Protein 5XHZ (pdb70)

Nearest PDB structures (foldseek):
  5xhz-assembly2_B  TM=9.930E-01  e=1.375E-09  Mus musculus
  1wi7-assembly1_A  TM=8.945E-01  e=1.575E-08  Mus musculus
  3u23-assembly1_A  TM=9.443E-01  e=8.000E-08  Homo sapiens
  4x1v-assembly1_A  TM=9.345E-01  e=2.707E-07  Homo sapiens
  5sxp-assembly2_D  TM=8.792E-01  e=1.178E-05  Homo sapiens

Secondary structure (DSSP, 8-state):
----EEEB-S-B--SSTTBPPB-TT-EEEEEEEEETTEEEEEETTEEEEEEGGGBPP---/---EEEB-S-B--SSTTB--B-TT-EEEEEEEEETTEEEEEETTEEEEEEGGGBPPPP-/---PPP-----/-PPPPP-----

InterPro domains:
  IPR001452 SH3 domain [PF14604] (8-53)
  IPR001452 SH3 domain [PF14604] (106-153)
  IPR001452 SH3 domain [PF14604] (318-368)
  IPR001452 SH3 domain [PR00452] (2-12)
  IPR001452 SH3 domain [PR00452] (328-343)
  IPR001452 SH3 domain [PR00452] (347-356)
  IPR001452 SH3 domain [PR00452] (358-370)
  IPR001452 SH3 domain [PS50002] (1-58)
  IPR001452 SH3 domain [PS50002] (98-157)
  IPR001452 SH3 domain [PS50002] (311-372)
  IPR001452 SH3 domain [SM00326] (2-57)
  IPR001452 SH3 domain [SM00326] (101-156)
  IPR001452 SH3 domain [SM00326] (314-371)
  IPR035770 SH3 domain-containing kinase-binding protein 1, first SH3 domain [cd12052] (3-55)
  IPR035771 SH3 domain-containing kinase-binding protein 1, second SH3 domain [cd12055] (102-154)
  IPR035772 SH3 domain-containing kinase-binding protein 1, third SH3 domain [cd12057] (315-370)
  IPR036028 SH3-like domain superfamily [SSF50044] (4-62)
  IPR036028 SH3-like domain superfamily [SSF50044] (101-161)
  IPR036028 SH3-like domain superfamily [SSF50044] (313-393)
  IPR050384 Endophilin/SH3RF [PTHR14167] (91-369)

Sequence (141 aa):
RRRRRRCQQVAFSSYLPQNDDELELKVGDIIEVVGEVEEGWWEGVLNGKTGMFPSNFIKELSGRRRRCQVAFSSYLPQNDDELELKVGDIIEEVVGEEVVEEEEGWWEEGVLNGKTGMMFPSNFIKELSSGGRPVPMMKRHIFRRPVPMMKRHIIFR

Radius of gyration: 16.63 Å; Cα contacts (8 Å, |Δi|>4): 311; chains: 4; bounding box: 50×34×41 Å

B-factor: mean 18.83, std 8.08, range [9.92, 52.95]

Organism: Mus musculus (NCBI:txid10090)

GO terms:
  GO:0030139 endocytic vesicle (C, IDA)
  GO:0005515 protein binding (F, IPI)
  GO:0005911 cell-cell junction (C, IDA)

Foldseek 3Di:
DDFDKFFFCDFDDDPDPQADTHDGGFIWGWDAADDQQKTWTAGPRHIGIDGPVRTDDDDD/DWDKFFFQDFDDDDDPQADTDDHGFIWTWPAADDQQWTWTAGPHHIGIDGPVRTDDDDD/DDDDDDDDDDD/DDDDDDDDDDD

Solvent-accessible surface area: 9013 Å² total; per-residue (Å²): 160,235,110,144,168,24,71,1,28,56,11,0,14,38,117,74,149,46,4,4,32,1,92,68,34,27,82,0,56,18,74,17,120,21,29,81,11,4,73,19,0,50,12,138,73,126,75,4,3,0,0,23,66,0,29,113,136,175,96,141,153,122,138,173,22,70,2,36,79,61,10,118,57,134,63,32,3,7,5,97,1,64,107,36,29,74,0,62,19,71,17,116,20,29,127,8,4,72,16,0,47,15,135,66,86,21,1,2,0,0,23,59,0,25,97,160,131,122,125,78,29,116,27,91,105,48,140,84,150,179,179,35,118,39,82,105,48,141,83,81,112

Structure (mmCIF, N/CA/C/O backbone):
data_5XHZ
#
_entry.id   5XHZ
#
_cell.length_a   66.162
_cell.length_b   66.162
_cell.length_c   34.935
_cell.angle_alpha   90.000
_cell.angle_beta   90.000
_cell.angle_gamma   90.000
#
_symmetry.space_group_name_H-M   'P 43'
#
loop_
_entity.id
_entity.type
_entity.pdbx_description
1 polymer 'SH3 domain-containing kinase-binding protein 1'
2 polymer 'Arf-GAP with Rho-GAP domain, ANK repeat and PH domain-containing protein 1'
3 non-polymer 'ACETATE ION'
4 water water
#
loop_
_atom_site.group_PDB
_atom_site.id
_atom_site.type_symbol
_atom_site.label_atom_id
_atom_site.label_alt_id
_atom_site.label_comp_id
_atom_site.label_asym_id
_atom_site.label_entity_id
_atom_site.label_seq_id
_atom_site.pdbx_PDB_ins_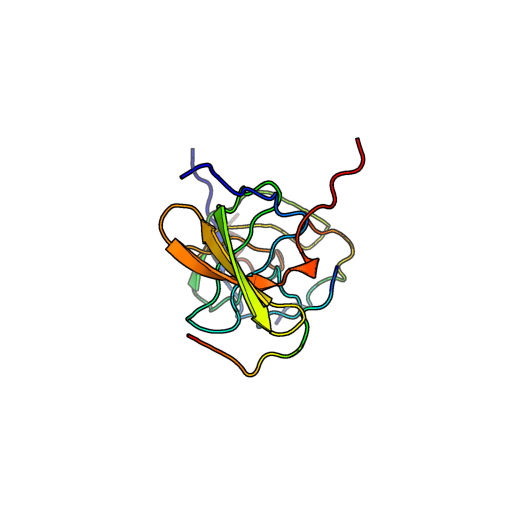code
_atom_site.Cartn_x
_atom_site.Cartn_y
_atom_site.Cartn_z
_atom_site.occupancy
_atom_site.B_iso_or_equiv
_atom_site.auth_seq_id
_atom_site.auth_comp_id
_atom_site.auth_asym_id
_atom_site.auth_atom_id
_atom_site.pdbx_PDB_model_num
ATOM 1 N N . ARG A 1 7 ? -5.443 7.062 25.501 1.00 51.56 108 ARG A N 1
ATOM 2 C CA . ARG A 1 7 ? -6.012 6.961 24.162 1.00 48.98 108 ARG A CA 1
ATOM 3 C C . ARG A 1 7 ? -6.465 8.327 23.648 1.00 44.92 108 ARG A C 1
ATOM 4 O O . ARG A 1 7 ? -7.541 8.808 23.998 1.00 44.50 108 ARG A O 1
ATOM 6 N N . ARG A 1 8 ? -5.633 8.949 22.819 1.00 42.55 109 ARG A N 1
ATOM 7 C CA . ARG A 1 8 ? -5.956 10.242 22.238 1.00 31.26 109 ARG A CA 1
ATOM 8 C C . ARG A 1 8 ? -6.718 10.065 20.929 1.00 32.54 109 ARG A C 1
ATOM 9 O O . ARG A 1 8 ? -6.672 9.013 20.287 1.00 28.14 109 ARG A O 1
ATOM 17 N N . ARG A 1 9 ? -7.427 11.120 20.540 1.00 22.88 110 ARG A N 1
ATOM 18 C CA . ARG A 1 9 ? -8.328 11.044 19.403 0.75 18.34 110 ARG A CA 1
ATOM 19 C C . ARG A 1 9 ? -7.569 11.090 18.085 1.00 17.01 110 ARG A C 1
ATOM 20 O O . ARG A 1 9 ? -6.463 11.627 17.991 1.00 19.74 110 ARG A O 1
ATOM 24 N N . ARG A 1 10 ? -8.178 10.508 17.056 1.00 16.09 111 ARG A N 1
ATOM 25 C CA A ARG A 1 10 ? -7.733 10.658 15.671 0.45 14.40 111 ARG A CA 1
ATOM 26 C CA B ARG A 1 10 ? -7.729 10.689 15.680 0.55 14.34 111 ARG A CA 1
ATOM 27 C C . ARG A 1 10 ? -8.946 11.135 14.879 1.00 12.74 111 ARG A C 1
ATOM 28 O O . ARG A 1 10 ? -9.822 10.332 14.553 1.00 14.41 111 ARG A O 1
ATOM 43 N N . ARG A 1 11 ? -9.008 12.423 14.580 1.00 13.00 112 ARG A N 1
ATOM 44 C CA . ARG A 1 11 ? -10.160 13.026 13.919 1.00 11.50 112 ARG A CA 1
ATOM 45 C C . ARG A 1 11 ? -9.798 13.454 12.502 1.00 12.49 112 ARG A C 1
ATOM 46 O O . ARG A 1 11 ? -8.652 13.813 12.217 1.00 13.21 112 ARG A O 1
ATOM 54 N N . CYS A 1 12 ? -10.790 13.437 11.606 1.00 12.52 113 CYS A N 1
ATOM 55 C CA . CYS A 1 12 ? -10.635 14.026 10.279 1.00 12.05 113 CYS A CA 1
ATOM 56 C C . CYS A 1 12 ? -11.952 14.676 9.877 1.00 12.03 113 CYS A C 1
ATOM 57 O O . CYS A 1 12 ? -12.994 14.417 10.484 1.00 12.60 113 CYS A O 1
ATOM 60 N N . GLN A 1 13 ? -11.907 15.505 8.835 1.00 11.84 114 GLN A N 1
ATOM 61 C CA A GLN A 1 13 ? -13.054 16.298 8.410 0.60 13.26 114 GLN A CA 1
ATOM 62 C CA B GLN A 1 13 ? -13.059 16.292 8.413 0.40 13.27 114 GLN A CA 1
ATOM 63 C C . GLN A 1 13 ? -13.513 15.874 7.022 1.00 11.18 114 GLN A C 1
ATOM 64 O O . GLN A 1 13 ? -12.695 15.718 6.116 1.00 12.67 114 GLN A O 1
ATOM 75 N N . VAL A 1 14 ? -14.831 15.721 6.862 1.00 11.87 115 VAL A N 1
ATOM 76 C CA . VAL A 1 14 ? -15.424 15.376 5.576 1.00 12.70 115 VAL A CA 1
ATOM 77 C C . VAL A 1 14 ? -15.393 16.584 4.646 1.00 10.48 115 VAL A C 1
ATOM 78 O O . VAL A 1 14 ? -15.851 17.678 5.013 1.00 12.75 115 VAL A O 1
ATOM 82 N N . ALA A 1 15 ? -14.890 16.380 3.427 1.00 11.47 116 ALA A N 1
ATOM 83 C CA . ALA A 1 15 ? -14.864 17.415 2.398 1.00 12.09 116 ALA A CA 1
ATOM 84 C C . ALA A 1 15 ? -16.050 17.353 1.442 1.00 13.16 116 ALA A C 1
ATOM 85 O O . ALA A 1 15 ? -16.447 18.391 0.905 1.00 14.77 116 ALA A O 1
ATOM 87 N N . PHE A 1 16 ? -16.615 16.172 1.202 1.00 11.99 117 PHE A N 1
ATOM 88 C CA . PHE A 1 16 ? -17.707 15.979 0.249 1.00 12.34 117 PHE A CA 1
ATOM 89 C C . PHE A 1 16 ? -18.733 15.040 0.861 1.00 12.25 117 PHE A C 1
ATOM 90 O O . PHE A 1 16 ? -18.367 14.077 1.541 1.00 12.08 117 PHE A O 1
ATOM 98 N N . SER A 1 17 ? -20.016 15.310 0.605 1.00 12.11 118 SER A N 1
ATOM 99 C CA A SER A 1 17 ? -21.056 14.448 1.144 0.51 11.28 118 SER A CA 1
ATOM 100 C CA B SER A 1 17 ? -21.082 14.460 1.120 0.49 11.27 118 SER A CA 1
ATOM 101 C C . SER A 1 17 ? -21.109 13.117 0.394 1.00 10.92 118 SER A C 1
ATOM 102 O O . SER A 1 17 ? -20.644 12.977 -0.743 1.00 12.50 118 SER A O 1
ATOM 107 N N . TYR A 1 18 ? -21.680 12.121 1.063 1.00 10.94 119 TYR A N 1
ATOM 108 C CA . TYR A 1 18 ? -21.728 10.773 0.518 1.00 11.62 119 TYR A CA 1
ATOM 109 C C . TYR A 1 18 ? -22.866 10.025 1.188 1.00 12.36 119 TYR A C 1
ATOM 110 O O . TYR A 1 18 ? -22.968 10.011 2.421 1.00 13.01 119 TYR A O 1
ATOM 119 N N . LEU A 1 19 ? -23.707 9.389 0.377 1.00 10.92 120 LEU A N 1
ATOM 120 C CA . LEU A 1 19 ? -24.765 8.542 0.906 1.00 11.12 120 LEU A CA 1
ATOM 121 C C . LEU A 1 19 ? -24.383 7.075 0.743 1.00 10.61 120 LEU A C 1
ATOM 122 O O . LEU A 1 19 ? -23.770 6.699 -0.262 1.00 12.49 120 LEU A O 1
ATOM 127 N N . PRO A 1 20 ? -24.723 6.242 1.720 1.00 10.62 121 PRO A N 1
ATOM 128 C CA . PRO A 1 20 ? -24.222 4.859 1.720 1.00 12.62 121 PRO A CA 1
ATOM 129 C C . PRO A 1 20 ? -24.713 4.044 0.530 1.00 14.29 121 PRO A C 1
ATOM 130 O O . PRO A 1 20 ? -25.856 4.174 0.088 1.00 14.75 121 PRO A O 1
ATOM 134 N N . GLN A 1 21 ? -23.826 3.185 0.017 1.00 14.64 122 GLN A N 1
ATOM 135 C CA . GLN A 1 21 ? -24.158 2.216 -1.022 1.00 19.18 122 GLN A CA 1
ATOM 136 C C . GLN A 1 21 ? -24.155 0.786 -0.518 1.00 18.16 122 GLN A C 1
ATOM 137 O O . GLN A 1 21 ? -24.520 -0.124 -1.276 1.00 20.06 122 GLN A O 1
ATOM 143 N N . ASN A 1 22 ? -23.728 0.561 0.718 1.00 13.98 123 ASN A N 1
ATOM 144 C CA . ASN A 1 22 ? -23.777 -0.730 1.381 1.00 14.85 123 ASN A CA 1
ATOM 145 C C . ASN A 1 22 ? -24.171 -0.498 2.834 1.00 15.40 123 ASN A C 1
ATOM 146 O O . ASN A 1 22 ? -23.952 0.588 3.386 1.00 14.35 123 ASN A O 1
ATOM 151 N N . ASP A 1 23 ? -24.735 -1.531 3.464 1.00 16.19 124 ASP A N 1
ATOM 152 C CA . ASP A 1 23 ? -25.322 -1.349 4.786 1.00 16.79 124 ASP A CA 1
ATOM 153 C C . ASP A 1 23 ? -24.291 -1.122 5.878 1.00 16.02 124 ASP A C 1
ATOM 154 O O . ASP A 1 23 ? -24.676 -0.794 7.004 1.00 21.40 124 ASP A O 1
ATOM 159 N N . ASP A 1 24 ? -23.000 -1.268 5.579 1.00 12.64 125 ASP A N 1
ATOM 160 C CA . ASP A 1 24 ? -21.950 -0.985 6.550 1.00 12.22 125 ASP A CA 1
ATOM 161 C C . ASP A 1 24 ? -21.345 0.405 6.390 1.00 11.01 125 ASP A C 1
ATOM 162 O O . ASP A 1 24 ? -20.384 0.718 7.095 1.00 12.16 125 ASP A O 1
ATOM 167 N N . GLU A 1 25 ? -21.865 1.235 5.491 1.00 11.49 126 GLU A N 1
ATOM 168 C CA . GLU A 1 25 ? -21.266 2.530 5.192 1.00 10.88 126 GLU A CA 1
ATOM 169 C C . GLU A 1 25 ? -21.954 3.652 5.960 1.00 11.23 126 GLU A C 1
ATOM 170 O O . GLU A 1 25 ? -23.153 3.597 6.253 1.00 13.06 126 GLU A O 1
ATOM 176 N N . LEU A 1 26 ? -21.166 4.675 6.278 1.00 10.15 127 LEU A N 1
ATOM 177 C CA . LEU A 1 26 ? -21.663 5.906 6.885 1.00 11.15 127 LEU A CA 1
ATOM 178 C C . LEU A 1 26 ? -22.238 6.841 5.831 1.00 11.35 127 LEU A C 1
ATOM 179 O O . LEU A 1 26 ? -21.827 6.832 4.670 1.00 13.54 127 LEU A O 1
ATOM 184 N N . GLU A 1 27 ? -23.214 7.650 6.245 1.00 10.39 128 GLU A N 1
ATOM 185 C CA . GLU A 1 27 ? -23.509 8.876 5.514 1.00 10.89 128 GLU A CA 1
ATOM 186 C C . GLU A 1 27 ? -22.505 9.948 5.922 1.00 10.05 128 GLU A C 1
ATOM 187 O O . GLU A 1 27 ? -22.254 10.154 7.113 1.00 11.59 128 GLU A O 1
ATOM 193 N N . LEU A 1 28 ? -21.937 10.626 4.941 1.00 9.92 129 LEU A N 1
ATOM 194 C CA . LEU A 1 28 ? -21.050 11.754 5.188 1.00 10.95 129 LEU A CA 1
ATOM 195 C C . LEU A 1 28 ? -21.750 13.050 4.806 1.00 12.33 129 LEU A C 1
ATOM 196 O O . LEU A 1 28 ? -22.389 13.135 3.750 1.00 11.61 129 LEU A O 1
ATOM 201 N N . LYS A 1 29 ? -21.601 14.065 5.652 1.00 11.04 130 LYS A N 1
ATOM 202 C CA . LYS A 1 29 ? -22.039 15.422 5.342 1.00 12.11 130 LYS A CA 1
ATOM 203 C C . LYS A 1 29 ? -20.832 16.339 5.435 1.00 12.88 130 LYS A C 1
ATOM 204 O O . LYS A 1 29 ? -19.982 16.144 6.306 1.00 12.85 130 LYS A O 1
ATOM 210 N N . VAL A 1 30 ? -20.739 17.318 4.526 1.00 13.16 131 VAL A N 1
ATOM 211 C CA . VAL A 1 30 ? -19.600 18.236 4.514 1.00 13.34 131 VAL A CA 1
ATOM 212 C C . VAL A 1 30 ? -19.412 18.840 5.896 1.00 14.32 131 VAL A C 1
ATOM 213 O O . VAL A 1 30 ? -20.371 19.297 6.526 1.00 15.51 131 VAL A O 1
ATOM 217 N N . GLY A 1 31 ? -18.168 18.825 6.381 1.00 12.13 132 GLY A N 1
ATOM 218 C CA . GLY A 1 31 ? -17.865 19.356 7.691 1.00 15.39 132 GLY A CA 1
ATOM 219 C C . GLY A 1 31 ? -17.959 18.362 8.831 1.00 13.93 132 GLY A C 1
ATOM 220 O O . GLY A 1 31 ? -17.512 18.678 9.940 1.00 15.38 132 GLY A O 1
ATOM 221 N N . ASP A 1 32 ? -18.533 17.177 8.606 1.00 12.41 133 ASP A N 1
ATOM 222 C CA . ASP A 1 32 ? -18.591 16.163 9.651 1.00 12.84 133 ASP A CA 1
ATOM 223 C C . ASP A 1 32 ? -17.181 15.810 10.116 1.00 11.52 133 ASP A C 1
ATOM 224 O O . ASP A 1 32 ? -16.243 15.756 9.321 1.00 12.50 133 ASP A O 1
ATOM 229 N N . ILE A 1 33 ? -17.048 15.542 11.407 1.00 12.73 134 ILE A N 1
ATOM 230 C CA . ILE A 1 33 ? -15.773 15.145 11.997 1.00 11.98 134 ILE A CA 1
ATOM 231 C C . ILE A 1 33 ? -15.880 13.678 12.391 1.00 12.79 134 ILE A C 1
ATOM 232 O O . ILE A 1 33 ? -16.732 13.305 13.206 1.00 15.74 134 ILE A O 1
ATOM 237 N N . ILE A 1 34 ? -15.020 12.847 11.800 1.00 12.27 135 ILE A N 1
ATOM 238 C CA . ILE A 1 34 ? -15.020 11.400 11.996 1.00 12.32 135 ILE A CA 1
ATOM 239 C C . ILE A 1 34 ? -13.865 11.017 12.907 1.00 11.88 135 ILE A C 1
ATOM 240 O O . ILE A 1 34 ? -12.737 11.501 12.734 1.00 12.87 135 ILE A O 1
ATOM 245 N N . GLU A 1 35 ? -14.131 10.131 13.865 1.00 11.62 136 GLU A N 1
ATOM 246 C CA . GLU A 1 35 ? -13.074 9.490 14.640 1.00 12.78 136 GLU A CA 1
ATOM 247 C C . GLU A 1 35 ? -12.583 8.286 13.842 1.00 12.45 136 GLU A C 1
ATOM 248 O O . GLU A 1 35 ? -13.336 7.326 13.623 1.00 13.12 136 GLU A O 1
ATOM 254 N N . VAL A 1 36 ? -11.335 8.331 13.391 1.00 12.89 137 VAL A N 1
ATOM 255 C CA . VAL A 1 36 ? -10.812 7.310 12.485 1.00 12.15 137 VAL A CA 1
ATOM 256 C C . VAL A 1 36 ? -10.402 6.066 13.261 1.00 15.97 137 VAL A C 1
ATOM 257 O O . VAL A 1 36 ? -9.654 6.150 14.244 1.00 16.40 137 VAL A O 1
ATOM 261 N N . VAL A 1 37 ? -10.855 4.900 12.785 1.00 12.47 138 VAL A N 1
ATOM 262 C CA . VAL A 1 37 ? -10.446 3.601 13.313 1.00 15.41 138 V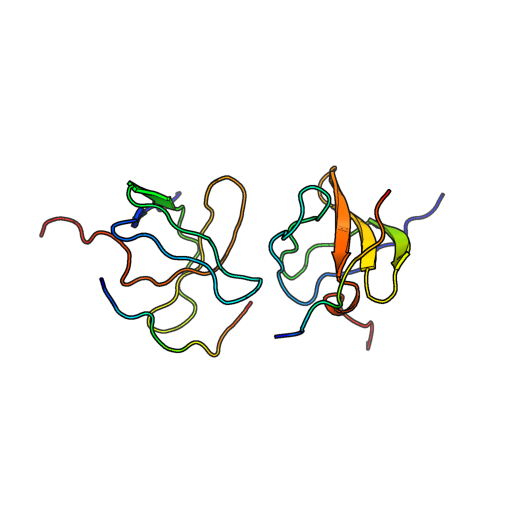AL A CA 1
ATOM 263 C C . VAL A 1 37 ? -9.229 3.112 12.539 1.00 14.37 138 VAL A C 1
ATOM 264 O O . VAL A 1 37 ? -8.188 2.803 13.132 1.00 19.00 138 VAL A O 1
ATOM 268 N N . GLY A 1 38 ? -9.346 3.009 11.222 1.00 15.55 139 GLY A N 1
ATOM 269 C CA . GLY A 1 38 ? -8.225 2.552 10.424 1.00 16.20 139 GLY A CA 1
ATOM 270 C C . GLY A 1 38 ? -8.627 2.320 8.988 1.00 18.64 139 GLY A C 1
ATOM 271 O O . GLY A 1 38 ? -9.786 2.489 8.603 1.00 17.51 139 GLY A O 1
ATOM 272 N N . GLU A 1 39 ? -7.637 1.929 8.196 1.00 16.38 140 GLU A N 1
ATOM 273 C CA . GLU A 1 39 ? -7.833 1.647 6.785 1.00 15.67 140 GLU A CA 1
ATOM 274 C C . GLU A 1 39 ? -8.250 0.192 6.623 1.00 15.39 140 GLU A C 1
ATOM 275 O O . GLU A 1 39 ? -7.736 -0.696 7.312 1.00 18.64 140 GLU A O 1
ATOM 281 N N . VAL A 1 40 ? -9.186 -0.050 5.712 1.00 14.08 141 VAL A N 1
ATOM 282 C CA . VAL A 1 40 ? -9.691 -1.387 5.445 1.00 13.76 141 VAL A CA 1
ATOM 283 C C . VAL A 1 40 ? -9.301 -1.869 4.052 1.00 15.36 141 VAL A C 1
ATOM 284 O O . VAL A 1 40 ? -9.015 -3.056 3.855 1.00 16.54 141 VAL A O 1
ATOM 288 N N . GLU A 1 41 ? -9.290 -0.966 3.080 1.00 13.13 142 GLU A N 1
ATOM 289 C CA . GLU A 1 41 ? -9.003 -1.272 1.686 1.00 14.36 142 GLU A CA 1
ATOM 290 C C . GLU A 1 41 ? -8.575 0.043 1.060 1.00 15.17 142 GLU A C 1
ATOM 291 O O . GLU A 1 41 ? -8.861 1.111 1.603 1.00 14.27 142 GLU A O 1
ATOM 297 N N . GLU A 1 42 ? -7.876 -0.027 -0.071 1.00 15.21 143 GLU A N 1
ATOM 298 C CA . GLU A 1 42 ? -7.508 1.211 -0.748 1.00 17.81 143 GLU A CA 1
ATOM 299 C C . GLU A 1 42 ? -8.757 2.049 -0.999 1.00 13.96 143 GLU A C 1
ATOM 300 O O . GLU A 1 42 ? -9.722 1.579 -1.603 1.00 14.5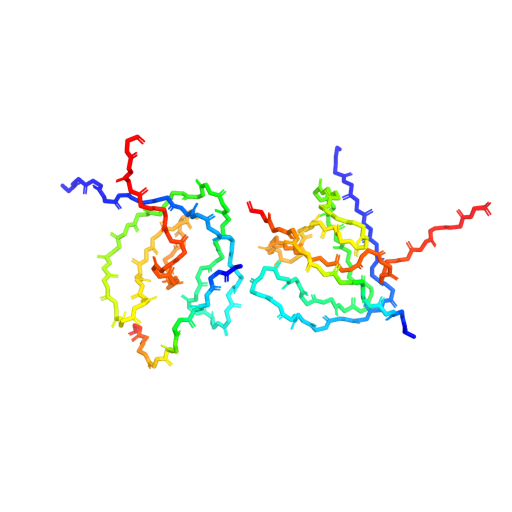8 143 GLU A O 1
ATOM 303 N N . GLY A 1 43 ? -8.747 3.285 -0.502 1.00 14.83 144 GLY A N 1
ATOM 304 C CA . GLY A 1 43 ? -9.875 4.185 -0.653 1.00 14.16 144 GLY A CA 1
ATOM 305 C C . GLY A 1 43 ? -10.965 4.080 0.396 1.00 12.12 144 GLY A C 1
ATOM 306 O O . GLY A 1 43 ? -11.965 4.801 0.290 1.00 13.04 144 GLY A O 1
ATOM 307 N N . TRP A 1 44 ? -10.808 3.230 1.412 1.00 12.68 145 TRP A N 1
ATOM 308 C CA . TRP A 1 44 ? -11.898 2.920 2.332 1.00 11.57 145 TRP A CA 1
ATOM 309 C C . TRP A 1 44 ? -11.370 2.811 3.752 1.00 12.05 145 TRP A C 1
ATOM 310 O O . TRP A 1 44 ? -10.512 1.967 4.040 1.00 14.23 145 TRP A O 1
ATOM 321 N N . TRP A 1 45 ? -11.865 3.676 4.630 1.00 11.83 146 TRP A N 1
ATOM 322 C CA . TRP A 1 45 ? -11.505 3.681 6.038 1.00 11.53 146 TRP A CA 1
ATOM 323 C C . TRP A 1 45 ? -12.740 3.351 6.858 1.00 11.40 146 TRP A C 1
ATOM 324 O O . TRP A 1 45 ? -13.876 3.494 6.396 1.00 11.35 146 TRP A O 1
ATOM 335 N N . GLU A 1 46 ? -12.508 2.895 8.083 1.00 12.38 147 GLU A N 1
ATOM 336 C CA . GLU A 1 46 ? -13.561 2.735 9.073 1.00 12.17 147 GLU A CA 1
ATOM 337 C C . GLU A 1 46 ? -13.433 3.849 10.097 1.00 10.87 147 GLU A C 1
ATOM 338 O O . GLU A 1 46 ? -12.316 4.250 10.455 1.00 11.97 147 GLU A O 1
ATOM 344 N N . GLY A 1 47 ? -14.576 4.355 10.552 1.00 10.94 148 GLY A N 1
ATOM 345 C CA . GLY A 1 47 ? -14.577 5.434 11.521 1.00 12.27 148 GLY A CA 1
ATOM 346 C C . GLY A 1 47 ? -15.887 5.483 12.273 1.00 10.95 148 GLY A C 1
ATOM 347 O O . GLY A 1 47 ? -16.820 4.724 11.996 1.00 12.35 148 GLY A O 1
ATOM 348 N N . VAL A 1 48 ? -15.944 6.393 13.241 1.00 12.05 149 VAL A N 1
ATOM 349 C CA . VAL A 1 48 ? -17.120 6.591 14.079 1.00 12.25 149 VAL A CA 1
ATOM 350 C C . VAL A 1 48 ? -17.623 8.009 13.868 1.00 13.14 149 VAL A C 1
ATOM 351 O O . VAL A 1 48 ? -16.858 8.972 13.994 1.00 12.96 149 VAL A O 1
ATOM 355 N N . LEU A 1 49 ? -18.908 8.137 13.556 1.00 12.78 150 LEU A N 1
ATOM 356 C CA . LEU A 1 49 ? -19.513 9.426 13.253 1.00 12.57 150 LEU A CA 1
ATOM 357 C C . LEU A 1 49 ? -20.888 9.445 13.896 1.00 16.57 150 LEU A C 1
ATOM 358 O O . LEU A 1 49 ? -21.740 8.616 13.563 1.00 15.54 150 LEU A O 1
ATOM 363 N N . ASN A 1 50 ? -21.084 10.369 14.839 1.00 17.79 151 ASN A N 1
ATOM 364 C CA . ASN A 1 50 ? -22.358 10.514 15.541 1.00 22.40 151 ASN A CA 1
ATOM 365 C C . ASN A 1 50 ? -22.791 9.201 16.186 1.00 23.43 151 ASN A C 1
ATOM 366 O O . ASN A 1 50 ? -23.963 8.820 16.148 1.00 26.37 151 ASN A O 1
ATOM 371 N N . GLY A 1 51 ? -21.822 8.495 16.770 1.00 22.02 152 GLY A N 1
ATOM 372 C CA . GLY A 1 51 ? -22.073 7.269 17.488 1.00 23.56 152 GLY A CA 1
ATOM 373 C C . GLY A 1 51 ? -22.047 6.004 16.655 1.00 23.77 152 GLY A C 1
ATOM 374 O O . GLY A 1 51 ? -21.940 4.911 17.224 1.00 28.07 152 GLY A O 1
ATOM 375 N N . LYS A 1 52 ? -22.140 6.113 15.331 1.00 16.95 153 LYS A N 1
ATOM 376 C CA . LYS A 1 52 ? -22.212 4.953 14.451 1.00 15.61 153 LYS A CA 1
ATOM 377 C C . LYS A 1 52 ? -20.828 4.641 13.895 1.00 13.90 153 LYS A C 1
ATOM 378 O O . LYS A 1 52 ? -20.117 5.543 13.444 1.00 14.00 153 LYS A O 1
ATOM 384 N N . THR A 1 53 ? -20.449 3.364 13.935 1.00 14.07 154 THR A N 1
ATOM 385 C CA . THR A 1 53 ? -19.214 2.893 13.315 1.00 12.90 154 THR A CA 1
ATOM 386 C C . THR A 1 53 ? -19.521 2.390 11.913 1.00 14.77 154 THR A C 1
ATOM 387 O O . THR A 1 53 ? -20.480 1.634 11.715 1.00 15.57 154 THR A O 1
ATOM 391 N N . GLY A 1 54 ? -18.717 2.796 10.941 1.00 12.46 155 GLY A N 1
ATOM 392 C CA . GLY A 1 54 ? -18.954 2.316 9.595 1.00 12.12 155 GLY A CA 1
ATOM 393 C C . GLY A 1 54 ? -17.859 2.730 8.641 1.00 10.80 155 GLY A C 1
ATOM 394 O O . GLY A 1 54 ? -16.897 3.422 9.005 1.00 11.67 155 GLY A O 1
ATOM 395 N N . MET A 1 55 ? -18.044 2.312 7.391 1.00 11.19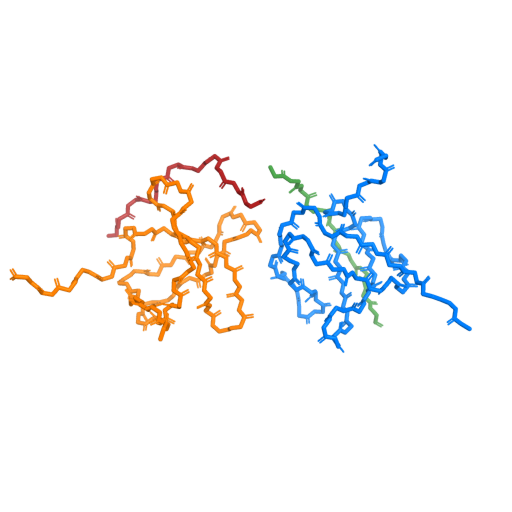 156 MET A N 1
ATOM 396 C CA . MET A 1 55 ? -17.078 2.487 6.316 1.00 10.95 156 MET A CA 1
ATOM 397 C C . MET A 1 55 ? -17.334 3.773 5.543 1.00 10.37 156 MET A C 1
ATOM 398 O O . MET A 1 55 ? -18.478 4.196 5.369 1.00 10.89 156 MET A O 1
ATOM 403 N N . PHE A 1 56 ? -16.259 4.387 5.062 1.00 10.78 157 PHE A N 1
ATOM 404 C CA . PHE A 1 56 ? -16.424 5.616 4.300 1.00 11.41 157 PHE A CA 1
ATOM 405 C C . PHE A 1 56 ? -15.279 5.788 3.314 1.00 10.00 157 PHE A C 1
ATOM 406 O O . PHE A 1 56 ? -14.172 5.282 3.550 1.00 11.34 157 PHE A O 1
ATOM 414 N N . PRO A 1 57 ? -15.513 6.485 2.200 1.00 10.82 158 PRO A N 1
ATOM 415 C CA . PRO A 1 57 ? -14.466 6.665 1.183 1.00 11.98 158 PRO A CA 1
ATOM 416 C C . PRO A 1 57 ? -13.458 7.708 1.645 1.00 11.06 158 PRO A C 1
ATOM 417 O O . PRO A 1 57 ? -13.804 8.865 1.904 1.00 11.15 158 PRO A O 1
ATOM 421 N N . SER A 1 58 ? -12.194 7.294 1.735 1.00 12.26 159 SER A N 1
ATOM 422 C CA . SER A 1 58 ? -11.165 8.171 2.282 1.00 11.29 159 SER A CA 1
ATOM 423 C C . SER A 1 58 ? -10.843 9.350 1.370 1.00 12.08 159 SER A C 1
ATOM 424 O O . SER A 1 58 ? -10.317 10.366 1.849 1.00 13.43 159 SER A O 1
ATOM 427 N N . ASN A 1 59 ? -11.151 9.255 0.078 1.00 12.05 160 ASN A N 1
ATOM 428 C CA . ASN A 1 59 ? -10.926 10.382 -0.815 1.00 11.70 160 ASN A CA 1
ATOM 429 C C . ASN A 1 59 ? -12.014 11.439 -0.720 1.00 13.84 160 ASN A C 1
ATOM 430 O O . ASN A 1 59 ? -11.983 12.411 -1.485 1.00 14.94 160 ASN A O 1
ATOM 435 N N . PHE A 1 60 ? -12.958 11.285 0.206 1.00 12.47 161 PHE A N 1
ATOM 436 C CA . PHE A 1 60 ? -13.938 12.315 0.514 1.00 11.69 161 PHE A CA 1
ATOM 437 C C . PHE A 1 60 ? -13.540 13.138 1.734 1.00 10.95 161 PHE A C 1
ATOM 438 O O . PHE A 1 60 ? -14.326 13.975 2.187 1.00 12.02 161 PHE A O 1
ATOM 446 N N . ILE A 1 61 ? -12.326 12.925 2.261 1.00 12.22 162 ILE A N 1
ATOM 447 C CA . ILE A 1 61 ? -11.839 13.584 3.472 1.00 12.30 162 ILE A CA 1
ATOM 448 C C . ILE A 1 61 ? -10.963 14.772 3.090 1.00 12.53 162 ILE A C 1
ATOM 449 O O . ILE A 1 61 ? -10.214 14.718 2.109 1.00 13.37 162 ILE A O 1
ATOM 454 N N . LYS A 1 62 ? -11.071 15.851 3.860 1.00 12.18 163 LYS A N 1
ATOM 455 C CA . LYS A 1 62 ? -10.305 17.067 3.591 1.00 13.29 163 LYS A CA 1
ATOM 456 C C . LYS A 1 62 ? -8.840 16.915 3.995 1.00 14.17 163 LYS A C 1
ATOM 457 O O . LYS A 1 62 ? -8.527 16.458 5.099 1.00 14.27 163 LYS A O 1
ATOM 463 N N . GLU A 1 63 ? -7.943 17.307 3.097 1.00 14.50 164 GLU A N 1
ATOM 464 C CA . GLU A 1 63 ? -6.534 17.399 3.449 1.00 16.26 164 GLU A CA 1
ATOM 465 C C . GLU A 1 63 ? -6.280 18.644 4.298 1.00 15.35 164 GLU A C 1
ATOM 466 O O . GLU A 1 63 ? -6.921 19.684 4.127 1.00 17.22 164 GLU A O 1
ATOM 472 N N . LEU A 1 64 ? -5.339 18.525 5.234 1.00 16.12 165 LEU A N 1
ATOM 473 C CA . LEU A 1 64 ? -4.917 19.663 6.046 1.00 17.52 165 LEU A CA 1
ATOM 474 C C . LEU A 1 64 ? -3.851 20.441 5.285 1.00 23.96 165 LEU A C 1
ATOM 475 O O . LEU A 1 64 ? -2.724 19.960 5.108 1.00 24.20 165 LEU A O 1
ATOM 480 N N . SER A 1 65 ? -4.199 21.652 4.862 1.00 29.64 166 SER A N 1
ATOM 481 C CA . SER A 1 65 ? -3.307 22.535 4.116 1.00 33.47 166 SER A CA 1
ATOM 482 C C . SER A 1 65 ? -3.370 23.951 4.676 1.00 33.57 166 SER A C 1
ATOM 483 O O . SER A 1 65 ? -3.575 24.931 3.954 1.00 33.03 166 SER A O 1
ATOM 486 N N . GLY A 1 66 ? -3.208 24.069 5.990 1.00 26.63 167 GLY A N 1
ATOM 487 C CA . GLY A 1 66 ? -3.130 25.365 6.640 1.00 28.40 167 GLY A CA 1
ATOM 488 C C . GLY A 1 66 ? -4.479 26.013 6.866 1.00 41.24 167 GLY A C 1
ATOM 489 O O . GLY A 1 66 ? -5.521 25.385 6.662 1.00 35.63 167 GLY A O 1
ATOM 491 N N . ARG B 1 8 ? -40.999 25.015 12.590 1.00 48.14 109 ARG B N 1
ATOM 492 C CA . ARG B 1 8 ? -39.885 25.602 11.853 1.00 52.95 109 ARG B CA 1
ATOM 493 C C . ARG B 1 8 ? -39.432 24.687 10.720 1.00 36.52 109 ARG B C 1
ATOM 494 O O . ARG B 1 8 ? -38.632 25.081 9.873 1.00 42.53 109 ARG B O 1
ATOM 496 N N . ARG B 1 9 ? -39.949 23.464 10.701 1.00 38.75 110 ARG B N 1
ATOM 497 C CA . ARG B 1 9 ? -39.613 22.542 9.630 1.00 30.36 110 ARG B CA 1
ATOM 498 C C . ARG B 1 9 ? -40.496 22.787 8.410 1.00 22.16 110 ARG B C 1
ATOM 499 O O . ARG B 1 9 ? -41.639 23.244 8.513 1.00 24.96 110 ARG B O 1
ATOM 503 N N . ARG B 1 10 ? -39.934 22.502 7.244 1.00 18.22 111 ARG B N 1
ATOM 504 C CA . ARG B 1 10 ? -40.559 22.728 5.952 1.00 16.94 111 ARG B CA 1
ATOM 505 C C . ARG B 1 10 ? -40.479 21.425 5.179 1.00 16.19 111 ARG B C 1
ATOM 506 O O . ARG B 1 10 ? -39.412 20.809 5.128 1.00 15.60 111 ARG B O 1
ATOM 514 N N . ARG B 1 11 ? -41.595 20.998 4.592 1.00 13.45 112 ARG B N 1
ATOM 515 C CA . ARG B 1 11 ? -41.683 19.682 3.978 1.00 11.89 112 ARG B CA 1
ATOM 516 C C . ARG B 1 11 ? -42.380 19.777 2.629 1.00 10.76 112 ARG B C 1
ATOM 517 O O . ARG B 1 11 ? -43.106 20.736 2.351 1.00 12.13 112 ARG B O 1
ATOM 525 N N . CYS B 1 12 ? -42.146 18.769 1.788 1.00 12.18 113 CYS B N 1
ATOM 526 C CA . CYS B 1 12 ? -42.788 18.665 0.485 1.00 11.49 113 CYS B CA 1
ATOM 527 C C . CYS B 1 12 ? -43.047 17.196 0.187 1.00 11.53 113 CYS B C 1
ATOM 528 O O . CYS B 1 12 ? -42.545 16.300 0.871 1.00 11.86 113 CYS B O 1
ATOM 531 N N . GLN B 1 13 ? -43.857 16.950 -0.835 1.00 12.01 114 GLN B N 1
ATOM 532 C CA . GLN B 1 13 ? -44.315 15.603 -1.151 1.00 12.01 114 GLN B CA 1
ATOM 533 C C . GLN B 1 13 ? -43.851 15.215 -2.546 1.00 12.23 114 GLN B C 1
ATOM 534 O O . GLN B 1 13 ? -43.968 16.006 -3.488 1.00 13.23 114 GLN B O 1
ATOM 540 N N . VAL B 1 14 ? -43.337 13.995 -2.677 1.00 11.39 115 VAL B N 1
ATOM 541 C CA . VAL B 1 14 ? -42.819 13.505 -3.952 1.00 12.41 115 VAL B CA 1
ATOM 542 C C . VAL B 1 14 ? -43.975 13.061 -4.843 1.00 12.36 115 VAL B C 1
ATOM 543 O O . VAL B 1 14 ? -44.832 12.267 -4.423 1.00 13.61 115 VAL B O 1
ATOM 547 N N . ALA B 1 15 ? -43.965 13.524 -6.095 1.00 11.47 116 ALA B N 1
ATOM 548 C CA . ALA B 1 15 ? -44.962 13.152 -7.096 1.00 11.52 116 ALA B CA 1
ATOM 549 C C . ALA B 1 15 ? -44.463 12.106 -8.085 1.00 13.61 116 ALA B C 1
ATOM 550 O O . ALA B 1 15 ? -45.292 11.444 -8.728 1.00 14.06 116 ALA B O 1
ATOM 552 N N . PHE B 1 16 ? -43.147 11.927 -8.226 1.00 12.60 117 PHE B N 1
ATOM 553 C CA . PHE B 1 16 ? -42.591 10.966 -9.164 1.00 11.98 117 PHE B CA 1
ATOM 554 C C . PHE B 1 16 ? -41.369 10.319 -8.548 1.00 12.08 117 PHE B C 1
ATOM 555 O O . PHE B 1 16 ? -40.574 10.991 -7.889 1.00 11.65 117 PHE B O 1
ATOM 563 N N . SER B 1 17 ? -41.220 9.017 -8.767 1.00 13.25 118 SER B N 1
ATOM 564 C CA A SER B 1 17 ? -40.064 8.305 -8.250 0.66 13.03 118 SER B CA 1
ATOM 565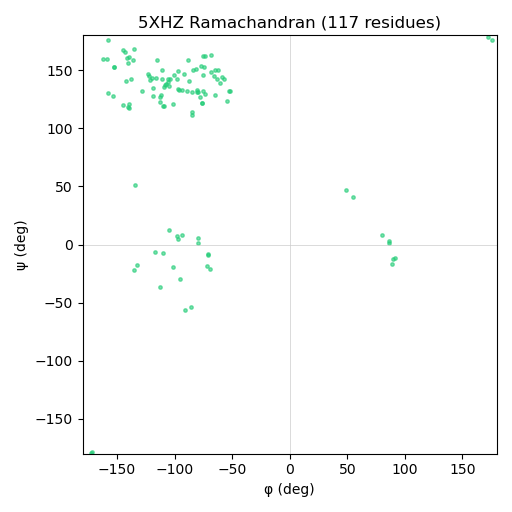 C CA B SER B 1 17 ? -40.066 8.294 -8.259 0.34 13.07 118 SER B CA 1
ATOM 566 C C . SER B 1 17 ? -38.799 8.726 -8.996 1.00 12.97 118 SER B C 1
ATOM 567 O O . SER B 1 17 ? -38.840 9.207 -10.131 1.00 14.03 118 SER B O 1
ATOM 572 N N . TYR B 1 18 ? -37.653 8.535 -8.339 1.00 12.27 119 TYR B N 1
ATOM 573 C CA . TYR B 1 18 ? -36.373 8.952 -8.912 1.00 11.73 119 TYR B CA 1
ATOM 574 C C . TYR B 1 18 ? -35.241 8.092 -8.365 1.00 11.51 119 TYR B C 1
ATOM 575 O O . TYR B 1 18 ? -35.088 7.968 -7.147 1.00 13.11 119 TYR B O 1
ATOM 584 N N . LEU B 1 19 ? -34.446 7.529 -9.262 1.00 12.87 120 LEU B N 1
ATOM 585 C CA . LEU B 1 19 ? -33.267 6.753 -8.889 1.00 12.97 120 LEU B CA 1
ATOM 586 C C . LEU B 1 19 ? -32.027 7.632 -8.944 1.00 13.40 120 LEU B C 1
ATOM 587 O O . LEU B 1 19 ? -31.829 8.365 -9.930 1.00 14.50 120 LEU B O 1
ATOM 592 N N . PRO B 1 20 ? -31.181 7.587 -7.919 1.00 13.21 121 PRO B N 1
ATOM 593 C CA . PRO B 1 20 ? -30.051 8.523 -7.852 1.00 13.19 121 PRO B CA 1
ATOM 594 C C . PRO B 1 20 ? -29.006 8.264 -8.925 1.00 13.28 121 PRO B C 1
ATOM 595 O O . PRO B 1 20 ? -28.750 7.124 -9.327 1.00 15.86 121 PRO B O 1
ATOM 599 N N . GLN B 1 21 ? -28.369 9.354 -9.352 1.00 14.44 122 GLN B N 1
ATOM 600 C CA . GLN B 1 21 ? -27.311 9.321 -10.347 1.00 15.18 122 GLN B CA 1
ATOM 601 C C . GLN B 1 21 ? -25.969 9.796 -9.804 1.00 17.60 122 GLN B C 1
ATOM 602 O O . GLN B 1 21 ? -24.961 9.700 -10.517 1.00 17.56 122 GLN B O 1
ATOM 608 N N . ASN B 1 22 ? -25.930 10.294 -8.570 1.00 13.03 123 ASN B N 1
ATOM 609 C CA . ASN B 1 22 ? -24.711 10.750 -7.917 1.00 13.33 123 ASN B CA 1
ATOM 610 C C . ASN B 1 22 ? -24.742 10.302 -6.464 1.00 14.23 123 ASN B C 1
ATOM 611 O O . ASN B 1 22 ? -25.809 10.001 -5.918 1.00 13.42 123 ASN B O 1
ATOM 616 N N . ASP B 1 23 ? -23.560 10.286 -5.829 1.00 15.66 124 ASP B N 1
ATOM 617 C CA . ASP B 1 23 ? -23.442 9.781 -4.461 1.00 14.77 124 ASP B CA 1
ATOM 618 C C . ASP B 1 23 ? -24.069 10.693 -3.426 1.00 13.35 124 ASP B C 1
ATOM 619 O O . ASP B 1 23 ? -24.165 10.302 -2.257 1.00 13.57 124 ASP B O 1
ATOM 624 N N . ASP B 1 24 ? -24.474 11.896 -3.816 1.00 12.50 125 ASP B N 1
ATOM 625 C CA . ASP B 1 24 ? -25.131 12.832 -2.924 1.00 11.46 125 ASP B CA 1
ATOM 626 C C . ASP B 1 24 ? -26.632 12.938 -3.187 1.00 12.69 125 ASP B C 1
ATOM 627 O O . ASP B 1 24 ? -27.275 13.839 -2.651 1.00 14.33 125 ASP B O 1
ATOM 632 N N . GLU B 1 25 ? -27.204 12.032 -3.979 1.00 11.11 126 GLU B N 1
ATOM 633 C CA . GLU B 1 25 ? -28.607 12.126 -4.373 1.00 12.88 126 GLU B CA 1
ATOM 634 C C . GLU B 1 25 ? -29.471 11.116 -3.634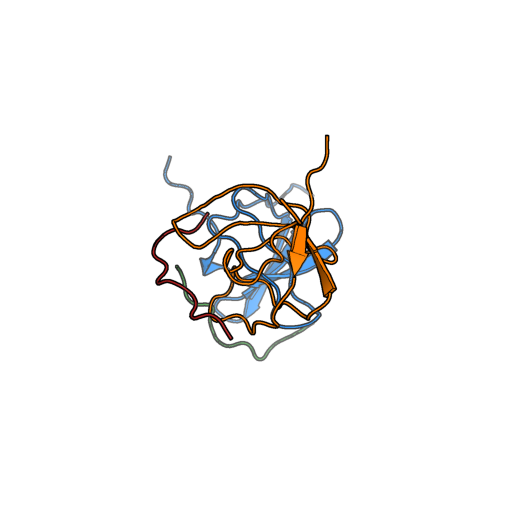 1.00 10.72 126 GLU B C 1
ATOM 635 O O . GLU B 1 25 ? -29.086 9.956 -3.459 1.00 12.22 126 GLU B O 1
ATOM 641 N N . LEU B 1 26 ? -30.658 11.565 -3.237 1.00 11.35 127 LEU B N 1
ATOM 642 C CA . LEU B 1 26 ? -31.661 10.687 -2.648 1.00 12.14 127 LEU B CA 1
ATOM 643 C C . LEU B 1 26 ? -32.320 9.806 -3.710 1.00 13.02 127 LEU B C 1
ATOM 644 O O . LEU B 1 26 ? -32.405 10.167 -4.885 1.00 14.79 127 LEU B O 1
ATOM 649 N N . GLU B 1 27 ? -32.788 8.633 -3.283 1.00 11.26 128 GLU B N 1
ATOM 650 C CA . GLU B 1 27 ? -33.786 7.890 -4.043 1.00 11.66 128 GLU B CA 1
ATOM 651 C C . GLU B 1 27 ? -35.167 8.344 -3.581 1.00 12.85 128 GLU B C 1
ATOM 652 O O . GLU B 1 27 ? -35.424 8.426 -2.375 1.00 13.32 128 GLU B O 1
ATOM 658 N N . LEU B 1 28 ? -36.044 8.653 -4.538 1.00 11.70 129 LEU B N 1
ATOM 659 C CA . LEU B 1 28 ? -37.406 9.095 -4.251 1.00 11.51 129 LEU B CA 1
ATOM 660 C C . LEU B 1 28 ? -38.420 8.041 -4.671 1.00 11.43 129 LEU B C 1
ATOM 661 O O . LEU B 1 28 ? -38.272 7.405 -5.720 1.00 13.35 129 LEU B O 1
ATOM 666 N N . LYS B 1 29 ? -39.459 7.902 -3.862 1.00 12.02 130 LYS B N 1
ATOM 667 C CA . LYS B 1 29 ? -40.626 7.098 -4.190 1.00 12.62 130 LYS B CA 1
ATOM 668 C C . LYS B 1 29 ? -41.857 7.988 -4.110 1.00 13.22 130 LYS B C 1
ATOM 669 O O . LYS B 1 29 ? -41.916 8.909 -3.288 1.00 12.19 130 LYS B O 1
ATOM 672 N N . VAL B 1 30 ? -42.847 7.707 -4.964 1.00 13.88 131 VAL B N 1
ATOM 673 C CA . VAL B 1 30 ? -44.083 8.484 -4.948 1.00 13.28 131 VAL B CA 1
ATOM 674 C C . VAL B 1 30 ? -44.653 8.505 -3.541 1.00 12.72 131 VAL B C 1
ATOM 675 O O . VAL B 1 30 ? -44.751 7.463 -2.884 1.00 14.42 131 VAL B O 1
ATOM 679 N N . GLY B 1 31 ? -45.025 9.691 -3.070 1.00 11.99 132 GLY B N 1
ATOM 680 C CA . GLY B 1 31 ? -45.617 9.849 -1.764 1.00 14.27 132 GLY B CA 1
ATOM 681 C C . GLY B 1 31 ? -44.642 10.136 -0.644 1.00 12.19 132 GLY B C 1
ATOM 682 O O . GLY B 1 31 ? -45.083 10.500 0.451 1.00 15.04 132 GLY B O 1
ATOM 683 N N . ASP B 1 32 ? -43.333 9.993 -0.883 1.00 12.18 133 ASP B N 1
ATOM 684 C CA . ASP B 1 32 ? -42.346 10.326 0.142 1.00 12.53 133 ASP B CA 1
ATOM 685 C C . ASP B 1 32 ? -42.511 11.778 0.579 1.00 11.50 133 ASP B C 1
ATOM 686 O O . ASP B 1 32 ? -42.820 12.655 -0.230 1.00 12.97 133 ASP B O 1
ATOM 691 N N . ILE B 1 33 ? -42.322 12.027 1.872 1.00 12.12 134 ILE B N 1
ATOM 692 C CA . ILE B 1 33 ? -42.371 13.371 2.442 1.00 12.53 134 ILE B CA 1
ATOM 693 C C . ILE B 1 33 ? -40.947 13.761 2.824 1.00 12.71 134 ILE B C 1
ATOM 694 O O . ILE B 1 33 ? -40.317 13.094 3.655 1.00 14.36 134 ILE B O 1
ATOM 699 N N . ILE B 1 34 ? -40.438 14.833 2.219 1.00 11.91 135 ILE B N 1
ATOM 700 C CA . ILE B 1 34 ? -39.051 15.260 2.387 1.00 11.81 135 ILE B CA 1
ATOM 701 C C . ILE B 1 34 ? -39.032 16.535 3.215 1.00 12.04 135 ILE B C 1
ATOM 702 O O . ILE B 1 34 ? -39.832 17.444 2.970 1.00 12.69 135 ILE B O 1
ATOM 707 N N . GLU B 1 35 ? -38.122 16.615 4.187 1.00 11.95 136 GLU B N 1
ATOM 708 C CA A GLU B 1 35 ? -37.868 17.879 4.865 0.59 12.31 136 GLU B CA 1
ATOM 709 C CA B GLU B 1 35 ? -37.857 17.873 4.877 0.41 12.36 136 GLU B CA 1
ATOM 710 C C . GLU B 1 35 ? -36.879 18.688 4.038 1.00 12.61 136 GLU B C 1
ATOM 711 O O . GLU B 1 35 ? -35.743 18.260 3.819 1.00 14.02 136 GLU B O 1
ATOM 722 N N . VAL B 1 36 ? -37.309 19.846 3.564 1.00 13.63 137 VAL B N 1
ATOM 723 C CA . VAL B 1 36 ? -36.477 20.651 2.674 1.00 14.12 137 VAL B CA 1
ATOM 724 C C . VAL B 1 36 ? -35.418 21.397 3.478 1.00 17.00 137 VAL B C 1
ATOM 725 O O . VAL B 1 36 ? -35.725 22.075 4.466 1.00 20.68 137 VAL B O 1
ATOM 729 N N . VAL B 1 37 ? -34.162 21.244 3.069 1.00 15.10 138 VAL B N 1
ATOM 730 C CA . VAL B 1 37 ? -33.069 22.060 3.588 1.00 17.76 138 VAL B CA 1
ATOM 731 C C . VAL B 1 37 ? -32.948 23.362 2.816 1.00 18.38 138 VAL B C 1
ATOM 732 O O . VAL B 1 37 ? -32.964 24.448 3.403 1.00 24.91 138 VAL B O 1
ATOM 736 N N . GLY B 1 38 ? -32.831 23.286 1.499 1.00 17.37 139 GLY B N 1
ATOM 737 C CA . GLY B 1 38 ? -32.780 24.496 0.702 1.00 19.17 139 GLY B CA 1
ATOM 738 C C . GLY B 1 38 ? -32.544 24.191 -0.759 1.00 18.59 139 GLY B C 1
ATOM 739 O O . GLY B 1 38 ? -32.366 23.036 -1.162 1.00 18.12 139 GLY B O 1
ATOM 740 N N . GLU B 1 39 ? -32.565 25.259 -1.555 1.00 20.39 140 GLU B N 1
ATOM 741 C CA A GLU B 1 39 ? -32.280 25.152 -2.978 0.79 15.74 140 GLU B CA 1
ATOM 742 C CA B GLU B 1 39 ? -32.281 25.160 -2.979 0.21 15.97 140 GLU B CA 1
ATOM 743 C C . GLU B 1 39 ? -30.775 25.208 -3.208 1.00 16.73 140 GLU B C 1
ATOM 744 O O . GLU B 1 39 ? -30.051 25.946 -2.535 1.00 20.83 140 GLU B O 1
ATOM 755 N N . VAL B 1 40 ? -30.303 24.412 -4.161 1.00 15.15 141 VAL B N 1
ATOM 756 C CA A VAL B 1 40 ? -28.885 24.318 -4.470 0.76 16.01 141 VAL B CA 1
ATOM 757 C CA B VAL B 1 40 ? -28.884 24.316 -4.470 0.24 16.08 141 VAL B CA 1
ATOM 758 C C . VAL B 1 40 ? -28.576 24.802 -5.885 1.00 16.84 141 VAL B C 1
ATOM 759 O O . VAL B 1 40 ? -27.531 25.429 -6.116 1.00 17.49 141 VAL B O 1
ATOM 766 N N . GLU B 1 41 ? -29.471 24.548 -6.825 1.00 14.14 142 GLU B N 1
ATOM 767 C CA . GLU B 1 41 ? -29.288 24.889 -8.225 1.00 16.36 142 GLU B CA 1
ATOM 768 C C . GLU B 1 41 ? -30.679 24.833 -8.834 1.00 17.05 142 GLU B C 1
ATOM 769 O O . GLU B 1 41 ? -31.586 24.229 -8.257 1.00 15.29 142 GLU B O 1
ATOM 775 N N . GLU B 1 42 ? -30.870 25.484 -9.979 1.00 16.34 143 GLU B N 1
ATOM 776 C CA A GLU B 1 42 ? -32.154 25.380 -10.658 0.25 17.53 143 GLU B CA 1
ATOM 777 C CA B GLU B 1 42 ? -32.150 25.381 -10.666 0.43 17.48 143 GLU B CA 1
ATOM 778 C CA C GLU B 1 42 ? -32.150 25.382 -10.667 0.31 17.52 143 GLU B CA 1
ATOM 779 C C . GLU B 1 42 ? -32.487 23.914 -10.894 1.00 15.64 143 GLU B C 1
ATOM 780 O O . GLU B 1 42 ? -31.691 23.169 -11.474 1.00 16.07 143 GLU B O 1
ATOM 794 N N . GLY B 1 43 ? -33.661 23.500 -10.413 1.00 13.91 144 GLY B N 1
ATOM 795 C CA . GLY B 1 43 ? -34.103 22.122 -10.528 1.00 13.68 144 GLY B CA 1
ATOM 796 C C . GLY B 1 43 ? -33.636 21.179 -9.434 1.00 12.76 144 GLY B C 1
ATOM 797 O O . GLY B 1 43 ? -33.984 19.991 -9.480 1.00 13.42 144 GLY B O 1
ATOM 798 N N . TRP B 1 44 ? -32.882 21.662 -8.446 1.00 12.76 145 TRP B N 1
ATOM 799 C CA . TRP B 1 44 ? -32.232 20.784 -7.473 1.00 12.90 145 TRP B CA 1
ATOM 800 C C . TRP B 1 44 ? -32.316 21.378 -6.079 1.00 12.05 145 TRP B C 1
ATOM 801 O O . TRP B 1 44 ? -31.834 22.495 -5.843 1.00 13.37 145 TRP B O 1
ATOM 812 N N . TRP B 1 45 ? -32.934 20.634 -5.167 1.00 11.03 146 TRP B N 1
ATOM 813 C CA . TRP B 1 45 ? -33.019 20.980 -3.759 1.00 12.77 146 TRP B CA 1
ATOM 814 C C . TRP B 1 45 ? -32.292 19.918 -2.948 1.00 11.98 146 TRP B C 1
ATOM 815 O O . TRP B 1 45 ? -32.025 18.813 -3.425 1.00 11.91 146 TRP B O 1
ATOM 826 N N A GLU B 1 46 ? -31.924 20.265 -1.716 0.69 12.60 147 GLU B N 1
ATOM 827 N N B GLU B 1 46 ? -32.019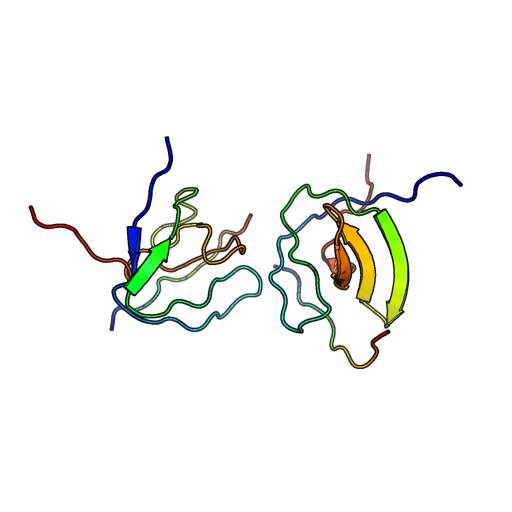 20.265 -1.698 0.31 12.56 147 GLU B N 1
ATOM 828 C CA A GLU B 1 46 ? -31.439 19.283 -0.754 0.69 12.60 147 GLU B CA 1
ATOM 829 C CA B GLU B 1 46 ? -31.459 19.352 -0.719 0.31 12.66 147 GLU B CA 1
ATOM 830 C C A GLU B 1 46 ? -32.505 19.097 0.315 0.69 11.19 147 GLU B C 1
ATOM 831 C C B GLU B 1 46 ? -32.503 19.116 0.363 0.31 11.34 147 GLU B C 1
ATOM 832 O O A GLU B 1 46 ? -33.195 20.050 0.691 0.69 12.55 147 GLU B O 1
ATOM 833 O O B GLU B 1 46 ? -33.181 20.053 0.795 0.31 12.62 147 GLU B O 1
ATOM 844 N N . GLY B 1 47 ? -32.648 17.861 0.787 1.00 11.48 148 GLY B N 1
ATOM 845 C CA . GLY B 1 47 ? -33.647 17.538 1.785 1.00 12.65 148 GLY B CA 1
ATOM 846 C C . GLY B 1 47 ? -33.259 16.322 2.594 1.00 11.37 148 GLY B C 1
ATOM 847 O O . GLY B 1 47 ? -32.290 15.624 2.282 1.00 12.76 148 GLY B O 1
ATOM 848 N N . VAL B 1 48 ? -34.029 16.077 3.649 1.00 11.49 149 VAL B N 1
ATOM 849 C CA . VAL B 1 48 ? -33.837 14.939 4.537 1.00 11.85 149 VAL B CA 1
ATOM 850 C C . VAL B 1 48 ? -35.011 13.992 4.354 1.00 11.50 149 VAL B C 1
ATOM 851 O O . VAL B 1 48 ? -36.179 14.407 4.435 1.00 12.26 149 VAL B O 1
ATOM 855 N N . LEU B 1 49 ? -34.708 12.723 4.120 1.00 11.27 150 LEU B N 1
ATOM 856 C CA . LEU B 1 49 ? -35.718 11.708 3.850 1.00 12.40 150 LEU B CA 1
ATOM 857 C C . LEU B 1 49 ? -35.244 10.412 4.479 1.00 13.25 150 LEU B C 1
ATOM 858 O O . LEU B 1 49 ? -34.167 9.918 4.131 1.00 13.62 150 LEU B O 1
ATOM 863 N N . ASN B 1 50 ? -36.038 9.877 5.407 1.00 15.34 151 ASN B N 1
ATOM 864 C CA . ASN B 1 50 ? -35.750 8.605 6.070 1.00 18.41 151 ASN B CA 1
ATOM 865 C C . ASN B 1 50 ? -34.313 8.546 6.592 1.00 17.37 151 ASN B C 1
ATOM 866 O O . ASN B 1 50 ? -33.594 7.561 6.411 1.00 19.34 151 ASN B O 1
ATOM 871 N N . GLY B 1 51 ? -33.904 9.623 7.256 1.00 16.74 152 GLY B N 1
ATOM 872 C CA . GLY B 1 51 ? -32.616 9.671 7.922 1.00 19.32 152 GLY B CA 1
ATOM 873 C C . GLY B 1 51 ? -31.418 9.954 7.041 1.00 21.75 152 GLY B C 1
ATOM 874 O O . GLY B 1 51 ? -30.287 9.855 7.526 1.00 23.37 152 GLY B O 1
ATOM 875 N N . LYS B 1 52 ? -31.619 10.294 5.773 1.00 14.12 153 LYS B N 1
ATOM 876 C CA . LYS B 1 52 ? -30.541 10.648 4.861 1.00 14.03 153 LYS B CA 1
ATOM 877 C C . LYS B 1 52 ? -30.773 12.048 4.318 1.00 14.01 153 LYS B C 1
ATOM 878 O O . LYS B 1 52 ? -31.916 12.452 4.083 1.00 13.25 153 LYS B O 1
ATOM 884 N N . THR B 1 53 ? -29.687 12.781 4.101 1.00 12.65 154 THR B N 1
ATOM 885 C CA . THR B 1 53 ? -29.726 14.132 3.551 1.00 12.68 154 THR B CA 1
ATOM 886 C C . THR B 1 53 ? -29.104 14.116 2.167 1.00 12.42 154 THR B C 1
ATOM 887 O O . THR B 1 53 ? -27.982 13.621 1.992 1.00 12.56 154 THR B O 1
ATOM 891 N N . GLY B 1 54 ? -29.821 14.636 1.177 1.00 12.56 155 GLY B N 1
ATOM 892 C CA . GLY B 1 54 ? -29.235 14.637 -0.147 1.00 12.43 155 GLY B CA 1
ATOM 893 C C . GLY B 1 54 ? -30.045 15.417 -1.156 1.00 11.57 155 GLY B C 1
ATOM 894 O O . GLY B 1 54 ? -31.096 15.995 -0.852 1.00 12.15 155 GLY B O 1
ATOM 895 N N . MET B 1 55 ? -29.527 15.400 -2.377 1.00 11.38 156 MET B N 1
ATOM 896 C CA A MET B 1 55 ? -30.065 16.200 -3.460 0.46 13.25 156 MET B CA 1
ATOM 897 C CA B MET B 1 55 ? -30.045 16.190 -3.485 0.54 13.29 156 MET B CA 1
ATOM 898 C C . MET B 1 55 ? -31.188 15.466 -4.175 1.00 13.09 156 MET B C 1
ATOM 899 O O . MET B 1 55 ? -31.190 14.237 -4.288 1.00 12.46 156 MET B O 1
ATOM 908 N N . PHE B 1 56 ? -32.151 16.245 -4.665 1.00 11.54 157 PHE B N 1
ATOM 909 C CA . PHE B 1 56 ? -33.261 15.643 -5.385 1.00 11.96 157 PHE B CA 1
ATOM 910 C C . PHE B 1 56 ? -33.821 16.636 -6.383 1.00 12.03 157 PHE B C 1
ATOM 911 O O . PHE B 1 56 ? -33.725 17.854 -6.177 1.00 11.72 157 PHE B O 1
ATOM 919 N N . PRO B 1 57 ? -34.415 16.150 -7.473 1.00 11.01 158 PRO B N 1
ATOM 920 C CA . PRO B 1 57 ? -34.934 17.070 -8.499 1.00 12.16 158 PRO B CA 1
ATOM 921 C C . PRO B 1 57 ? -36.237 17.717 -8.043 1.00 11.79 158 PRO B C 1
ATOM 922 O O . PRO B 1 57 ? -37.215 17.033 -7.734 1.00 12.30 158 PRO B O 1
ATOM 926 N N . SER B 1 58 ? -36.246 19.052 -7.996 1.00 12.06 159 SER B N 1
ATOM 927 C CA . SER B 1 58 ? -37.385 19.765 -7.433 1.00 11.91 159 SER B CA 1
ATOM 928 C C . SER B 1 58 ? -38.614 19.707 -8.327 1.00 12.98 159 SER B C 1
ATOM 929 O O . SER B 1 58 ? -39.725 19.953 -7.843 1.00 14.46 159 SER B O 1
ATOM 932 N N . ASN B 1 59 ? -38.448 19.393 -9.607 1.00 11.24 160 ASN B N 1
ATOM 933 C CA . ASN B 1 59 ? -39.605 19.225 -10.475 1.00 13.32 160 ASN B CA 1
ATOM 934 C C . ASN B 1 59 ? -40.281 17.869 -10.310 1.00 13.52 160 ASN B C 1
ATOM 935 O O . ASN B 1 59 ? -41.276 17.598 -10.994 1.00 14.20 160 ASN B O 1
ATOM 940 N N . PHE B 1 60 ? -39.790 17.015 -9.414 1.00 11.56 161 PHE B N 1
ATOM 941 C CA . PHE B 1 60 ? -40.462 15.761 -9.095 1.00 10.84 161 PHE B CA 1
ATOM 942 C C . PHE B 1 60 ? -41.390 15.895 -7.892 1.00 12.11 161 PHE B C 1
ATOM 943 O O . PHE B 1 60 ? -41.925 14.886 -7.417 1.00 12.58 161 PHE B O 1
ATOM 951 N N . ILE B 1 61 ? -41.600 17.120 -7.405 1.00 12.09 162 ILE B N 1
ATOM 952 C CA . ILE B 1 61 ? -42.364 17.404 -6.195 1.00 12.85 162 ILE B CA 1
ATOM 953 C C . ILE B 1 61 ? -43.775 17.866 -6.551 1.00 12.98 162 ILE B C 1
ATOM 954 O O . ILE B 1 61 ? -43.994 18.560 -7.550 1.00 14.15 162 ILE B O 1
ATOM 959 N N . LYS B 1 62 ? -44.732 17.487 -5.707 1.00 12.23 163 LYS B N 1
ATOM 960 C CA . LYS B 1 62 ? -46.122 17.911 -5.865 1.00 14.09 163 LYS B CA 1
ATOM 961 C C . LYS B 1 62 ? -46.278 19.420 -5.686 1.00 13.85 163 LYS B C 1
ATOM 962 O O . LYS B 1 62 ? -45.820 19.994 -4.695 1.00 14.75 163 LYS B O 1
ATOM 968 N N . GLU B 1 63 ? -46.934 20.065 -6.649 1.00 15.19 164 GLU B N 1
ATOM 969 C CA . GLU B 1 63 ? -47.366 21.448 -6.491 1.00 15.50 164 GLU B CA 1
ATOM 970 C C . GLU B 1 63 ? -48.712 21.449 -5.776 1.00 13.49 164 GLU B C 1
ATOM 971 O O . GLU B 1 63 ? -49.614 20.691 -6.142 1.00 15.36 164 GLU B O 1
ATOM 977 N N . LEU B 1 64 ? -48.836 22.268 -4.735 1.00 13.50 165 LEU B N 1
ATOM 978 C CA . LEU B 1 64 ? -50.092 22.346 -4.006 1.00 14.11 165 LEU B CA 1
ATOM 979 C C . LEU B 1 64 ? -51.129 23.132 -4.813 1.00 18.16 165 LEU B C 1
ATOM 980 O O . LEU B 1 64 ? -50.799 23.864 -5.752 1.00 23.11 165 LEU B O 1
ATOM 985 N N . SER B 1 65 ? -52.396 22.964 -4.446 0.70 19.39 166 SER B N 1
ATOM 986 C CA A SER B 1 65 ? -53.468 23.682 -5.123 0.74 27.06 166 SER B CA 1
ATOM 987 C CA B SER B 1 65 ? -53.460 23.681 -5.134 0.26 26.94 166 SER B CA 1
ATOM 988 C C . SER B 1 65 ? -53.281 25.189 -4.978 0.52 17.15 166 SER B C 1
ATOM 989 O O . SER B 1 65 ? -52.748 25.679 -3.978 0.71 19.48 166 SER B O 1
ATOM 994 N N A GLY B 1 66 ? -53.724 25.920 -5.994 0.50 28.34 167 GLY B N 1
ATOM 995 N N B GLY B 1 66 ? -53.727 25.928 -5.986 0.50 28.36 167 GLY B N 1
ATOM 996 C CA A GLY B 1 66 ? -53.669 27.371 -5.988 0.50 23.72 167 GLY B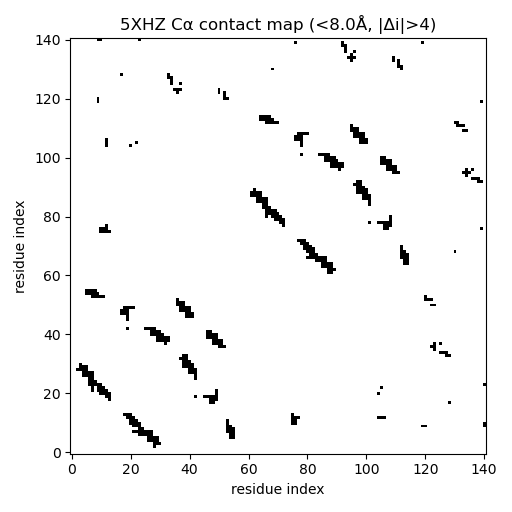 CA 1
ATOM 997 C CA B GLY B 1 66 ? -53.611 27.375 -5.969 0.50 23.62 167 GLY B CA 1
ATOM 998 C C A GLY B 1 66 ? -54.901 27.962 -6.646 0.50 27.85 167 GLY B C 1
ATOM 999 C C B GLY B 1 66 ? -54.817 28.069 -6.566 0.50 28.22 167 GLY B C 1
ATOM 1000 O O A GLY B 1 66 ? -55.747 27.232 -7.170 0.50 26.70 167 GLY B O 1
ATOM 1001 O O B GLY B 1 66 ? -54.692 29.153 -7.134 0.50 30.19 167 GLY B O 1
ATOM 1002 N N . ARG C 2 1 ? -17.289 16.290 -8.373 1.00 19.94 159 ARG C N 1
ATOM 1003 C CA . ARG C 2 1 ? -17.418 15.360 -7.253 1.00 16.47 159 ARG C CA 1
ATOM 1004 C C . ARG C 2 1 ? -16.363 14.256 -7.353 0.77 13.74 159 ARG C C 1
ATOM 1005 O O . ARG C 2 1 ? -16.035 13.809 -8.451 0.87 16.29 159 ARG C O 1
ATOM 1013 N N . PRO C 2 2 ? -15.844 13.798 -6.217 1.00 14.44 160 PRO C N 1
ATOM 1014 C CA . PRO C 2 2 ? -14.914 12.663 -6.240 1.00 17.18 160 PRO C CA 1
ATOM 1015 C C . PRO C 2 2 ? -15.649 11.360 -6.524 1.00 15.26 160 PRO C C 1
ATOM 1016 O O . PRO C 2 2 ? -16.867 11.256 -6.391 1.00 15.49 160 PRO C O 1
ATOM 1020 N N . VAL C 2 3 ? -14.887 10.354 -6.930 1.00 15.02 161 VAL C N 1
ATOM 1021 C CA . VAL C 2 3 ? -15.422 9.044 -7.294 1.00 16.40 161 VAL C CA 1
ATOM 1022 C C . VAL C 2 3 ? -14.949 8.030 -6.257 1.00 16.12 161 VAL C C 1
ATOM 1023 O O . VAL C 2 3 ? -13.734 7.875 -6.062 1.00 16.19 161 VAL C O 1
ATOM 1027 N N . PRO C 2 4 ? -15.849 7.317 -5.586 1.00 14.14 162 PRO C N 1
ATOM 1028 C CA . PRO C 2 4 ? -15.415 6.277 -4.649 1.00 16.75 162 PRO C CA 1
ATOM 1029 C C . PRO C 2 4 ? -14.729 5.131 -5.372 1.00 15.31 162 PRO C C 1
ATOM 1030 O O . PRO C 2 4 ? -15.098 4.759 -6.488 1.00 17.00 162 PRO C O 1
ATOM 1034 N N . MET C 2 5 ? -13.726 4.566 -4.710 1.00 14.10 163 MET C N 1
ATOM 1035 C CA A MET C 2 5 ? -13.072 3.388 -5.250 0.66 14.45 163 MET C CA 1
ATOM 1036 C CA B MET C 2 5 ? -13.049 3.377 -5.208 0.34 14.45 163 MET C CA 1
ATOM 1037 C C . MET C 2 5 ? -13.939 2.149 -5.031 1.00 16.09 163 MET C C 1
ATOM 1038 O O . MET C 2 5 ? -14.812 2.104 -4.162 1.00 15.16 163 MET C O 1
ATOM 1047 N N . LYS C 2 6 ? -13.706 1.134 -5.860 1.00 16.22 164 LYS C N 1
ATOM 1048 C CA . LYS C 2 6 ? -14.425 -0.124 -5.696 1.00 16.62 164 LYS C CA 1
ATOM 1049 C C . LYS C 2 6 ? -14.106 -0.748 -4.340 1.00 15.24 164 LYS C C 1
ATOM 1050 O O . LYS C 2 6 ? -13.019 -0.561 -3.784 1.00 17.41 164 LYS C O 1
ATOM 1053 N N . ARG C 2 7 ? -15.077 -1.488 -3.804 1.00 14.08 165 ARG C N 1
ATOM 1054 C CA . ARG C 2 7 ? -14.973 -2.144 -2.506 1.00 15.94 165 ARG C CA 1
ATOM 1055 C C . ARG C 2 7 ? -15.117 -3.652 -2.649 1.00 14.55 165 ARG C C 1
ATOM 1056 O O . ARG C 2 7 ? -15.949 -4.133 -3.426 1.00 14.89 165 ARG C O 1
ATOM 1064 N N . HIS C 2 8 ? -14.354 -4.381 -1.832 1.00 14.04 166 HIS C N 1
ATOM 1065 C CA . HIS C 2 8 ? -14.509 -5.826 -1.640 1.00 12.48 166 HIS C CA 1
ATOM 1066 C C . HIS C 2 8 ? -14.451 -6.256 -0.184 1.00 13.90 166 HIS C C 1
ATOM 1067 O O . HIS C 2 8 ? -14.933 -7.350 0.144 1.00 15.29 166 HIS C O 1
ATOM 1074 N N . ILE C 2 9 ? -13.853 -5.463 0.695 1.00 11.57 167 ILE C N 1
ATOM 1075 C CA . ILE C 2 9 ? -13.463 -5.891 2.025 1.00 12.44 167 ILE C CA 1
ATOM 1076 C C . ILE C 2 9 ? -14.389 -5.250 3.048 1.00 10.97 167 ILE C C 1
ATOM 1077 O O . ILE C 2 9 ? -14.733 -4.063 2.946 1.00 12.08 167 ILE C O 1
ATOM 1082 N N . PHE C 2 10 ? -14.797 -6.044 4.029 1.00 11.27 168 PHE C N 1
ATOM 1083 C CA . PHE C 2 10 ? -15.705 -5.598 5.073 1.00 11.44 168 PHE C CA 1
ATOM 1084 C C . PHE C 2 10 ? -15.282 -6.217 6.399 1.00 14.01 168 PHE C C 1
ATOM 1085 O O . PHE C 2 10 ? -14.557 -7.213 6.439 1.00 13.53 168 PHE C O 1
ATOM 1093 N N . ARG C 2 11 ? -15.729 -5.612 7.496 1.00 14.70 169 ARG C N 1
ATOM 1094 C CA . ARG C 2 11 ? -15.449 -6.147 8.821 1.00 14.93 169 ARG C CA 1
ATOM 1095 C C . ARG C 2 11 ? -16.206 -7.439 9.041 1.00 16.92 169 ARG C C 1
ATOM 1096 O O . ARG C 2 11 ? -15.670 -8.389 9.630 1.00 18.88 169 ARG C O 1
ATOM 1105 N N . ARG D 2 1 ? -43.630 11.787 -16.650 0.58 19.76 133 ARG D N 1
ATOM 1106 C CA . ARG D 2 1 ? -42.434 11.948 -15.827 1.00 19.49 133 ARG D CA 1
ATOM 1107 C C . ARG D 2 1 ? -41.618 13.164 -16.252 1.00 19.49 133 ARG D C 1
ATOM 1108 O O . ARG D 2 1 ? -41.232 13.296 -17.415 1.00 23.02 133 ARG D O 1
ATOM 1116 N N . PRO D 2 2 ? -41.353 14.064 -15.312 1.00 19.75 134 PRO D N 1
ATOM 1117 C CA . PRO D 2 2 ? -40.515 15.223 -15.625 1.00 19.93 134 PRO D CA 1
ATOM 1118 C C . PRO D 2 2 ? -39.080 14.800 -15.890 1.00 16.94 134 PRO D C 1
ATOM 1119 O O . PRO D 2 2 ? -38.651 13.694 -15.556 1.00 16.89 134 PRO D O 1
ATOM 1123 N N . VAL D 2 3 ? -38.336 15.703 -16.511 1.00 16.72 135 VAL D N 1
ATOM 1124 C CA . VAL D 2 3 ? -36.943 15.463 -16.874 1.00 17.19 135 VAL D CA 1
ATOM 1125 C C . VAL D 2 3 ? -36.062 16.169 -15.845 1.00 14.00 135 VAL D C 1
ATOM 1126 O O . VAL D 2 3 ? -36.178 17.391 -15.690 1.00 16.02 135 VAL D O 1
ATOM 1130 N N . PRO D 2 4 ? -35.194 15.460 -15.132 1.00 14.46 136 PRO D N 1
ATOM 1131 C CA . PRO D 2 4 ? -34.285 16.154 -14.207 1.00 16.83 136 PRO D CA 1
ATOM 1132 C C . PRO D 2 4 ? -33.385 17.130 -14.950 1.00 18.01 136 PRO D C 1
ATOM 1133 O O . PRO D 2 4 ? -32.893 16.845 -16.044 1.00 19.82 136 PRO D O 1
ATOM 1137 N N . MET D 2 5 ? -33.180 18.297 -14.349 1.00 13.93 137 MET D N 1
ATOM 1138 C CA A MET D 2 5 ? -32.276 19.265 -14.942 0.73 15.95 137 MET D CA 1
ATOM 1139 C CA B MET D 2 5 ? -32.275 19.289 -14.908 0.27 15.97 137 MET D CA 1
ATOM 1140 C C . MET D 2 5 ? -30.822 18.863 -14.707 1.00 15.93 137 MET D C 1
ATOM 1141 O O . MET D 2 5 ? -30.497 18.055 -13.830 1.00 15.52 137 MET D O 1
ATOM 1150 N N . LYS D 2 6 ? -29.939 19.429 -15.526 1.00 15.91 138 LYS D N 1
ATOM 1151 C CA . LYS D 2 6 ? -28.512 19.168 -15.378 1.00 16.27 138 LYS D CA 1
ATOM 1152 C C . LYS D 2 6 ? -28.013 19.724 -14.048 1.00 15.26 138 LYS D C 1
ATOM 1153 O O . LYS D 2 6 ? -28.541 20.707 -13.522 1.00 17.92 138 LYS D O 1
ATOM 1156 N N . ARG D 2 7 ? -26.991 19.080 -13.494 1.00 15.05 139 ARG D N 1
ATOM 1157 C CA . ARG D 2 7 ? -26.401 19.487 -12.225 1.00 14.26 139 ARG D CA 1
ATOM 1158 C C . ARG D 2 7 ? -24.957 19.920 -12.422 1.00 13.01 139 ARG D C 1
ATOM 1159 O O . ARG D 2 7 ? -24.217 19.320 -13.204 1.00 13.89 139 ARG D O 1
ATOM 1167 N N . HIS D 2 8 ? -24.555 20.936 -11.666 1.00 14.06 140 HIS D N 1
ATOM 1168 C CA . HIS D 2 8 ? -23.150 21.294 -11.508 1.00 13.97 140 HIS D CA 1
ATOM 1169 C C . HIS D 2 8 ? -22.762 21.530 -10.067 1.00 13.77 140 HIS D C 1
ATOM 1170 O O . HIS D 2 8 ? -21.567 21.481 -9.753 1.00 17.35 140 HIS D O 1
ATOM 1177 N N . ILE D 2 9 ? -23.713 21.749 -9.179 1.00 12.74 141 ILE D N 1
ATOM 1178 C CA A ILE D 2 9 ? -23.430 22.256 -7.848 0.56 14.04 141 ILE D CA 1
ATOM 1179 C CA B ILE D 2 9 ? -23.468 22.270 -7.838 0.44 14.09 141 ILE D CA 1
ATOM 1180 C C . ILE D 2 9 ? -23.642 21.151 -6.824 1.00 12.93 141 ILE D C 1
ATOM 1181 O O . ILE D 2 9 ? -24.614 20.385 -6.896 1.00 13.44 141 ILE D O 1
ATOM 1190 N N . PHE D 2 10 ? -22.719 21.066 -5.872 1.00 14.28 142 PHE D N 1
ATOM 1191 C CA . PHE D 2 10 ? -22.773 20.095 -4.787 1.00 13.09 142 PHE D CA 1
ATOM 1192 C C . PHE D 2 10 ? -22.428 20.826 -3.498 1.00 15.11 142 PHE D C 1
ATOM 1193 O O . PHE D 2 10 ? -21.945 21.963 -3.515 1.00 14.66 142 PHE D O 1
ATOM 1201 N N . ARG D 2 11 ? -22.663 20.170 -2.370 1.00 13.56 143 ARG D N 1
ATOM 1202 C CA . ARG D 2 11 ? -22.290 20.744 -1.087 1.00 13.84 143 ARG D CA 1
ATOM 1203 C C . ARG D 2 11 ? -20.786 20.736 -0.911 1.00 14.53 143 ARG D C 1
ATOM 1204 O O . ARG D 2 11 ? -20.247 21.666 -0.300 1.00 15.36 143 ARG D O 1
#

CATH classification: 2.30.30.40